Protein AF-A9XXD1-F1 (afdb_monomer_lite)

InterPro domains:
  IPR003956 Transcription factor, NFYB/HAP3, conserved site [PS00685] (18-34)
  IPR003958 Transcription factor CBF/NF-Y/archaeal histone domain [PF00808] (3-51)
  IPR009072 Histone-fold [G3DSA:1.10.20.10] (1-78)
  IPR009072 Histone-fold [SSF47113] (2-74)
  IPR027113 Transcription factor NFYB/HAP3 [PTHR11064] (1-74)

Sequence (110 aa):
LPANAKIAKDAKETVQECVSEFISFITSEASDKCQREKRKTINGDDLLWAMSTLGFEDYVEPLKVYLHKYREIEVCSVFIDNLHSLCFESLAGCFDKQGWRIILWQEGGK

Organism: Physcomitrium patens (NCBI:txid3218)

Structure (mmCIF, N/CA/C/O backbone):
data_AF-A9XXD1-F1
#
_entry.id   AF-A9XXD1-F1
#
loop_
_atom_site.group_PDB
_atom_site.id
_atom_site.type_symbol
_atom_site.label_atom_id
_atom_site.label_alt_id
_atom_site.label_comp_id
_atom_site.label_asym_id
_atom_site.label_entity_id
_atom_site.label_seq_id
_atom_site.pdbx_PDB_ins_code
_atom_site.Cartn_x
_atom_site.Cartn_y
_atom_site.Cartn_z
_atom_site.occupancy
_atom_site.B_iso_or_equiv
_atom_site.auth_seq_id
_atom_site.auth_comp_id
_atom_site.auth_asym_id
_atom_site.auth_atom_id
_atom_site.pdbx_PDB_model_num
ATOM 1 N N . LEU A 1 1 ? 9.014 -8.722 -17.526 1.00 79.94 1 LEU A N 1
ATOM 2 C CA . LEU A 1 1 ? 10.297 -8.584 -18.258 1.00 79.94 1 LEU A CA 1
ATOM 3 C C . LEU A 1 1 ? 10.568 -9.889 -19.004 1.00 79.94 1 LEU A C 1
ATOM 5 O O . LEU A 1 1 ? 10.194 -10.926 -18.467 1.00 79.94 1 LEU A O 1
ATOM 9 N N . PRO A 1 2 ? 11.155 -9.873 -20.213 1.00 92.69 2 PRO A N 1
ATOM 10 C CA . PRO A 1 2 ? 11.589 -11.095 -20.899 1.00 92.69 2 PRO A CA 1
ATOM 11 C C . PRO A 1 2 ? 12.485 -11.962 -20.001 1.00 92.69 2 PRO A C 1
ATOM 13 O O . PRO A 1 2 ? 13.236 -11.423 -19.191 1.00 92.69 2 PRO A O 1
ATOM 16 N N . ALA A 1 3 ? 12.441 -13.289 -20.146 1.00 90.12 3 ALA A N 1
ATOM 17 C CA . ALA A 1 3 ? 13.154 -14.216 -19.253 1.00 90.12 3 ALA A CA 1
ATOM 18 C C . ALA A 1 3 ? 14.685 -14.018 -19.225 1.00 90.12 3 ALA A C 1
ATOM 20 O O . ALA A 1 3 ? 15.343 -14.345 -18.244 1.00 90.12 3 ALA A O 1
ATOM 21 N N . ASN A 1 4 ? 15.257 -13.461 -20.292 1.00 92.25 4 ASN A N 1
ATOM 22 C CA . ASN A 1 4 ? 16.680 -13.152 -20.433 1.00 92.25 4 ASN A CA 1
ATOM 23 C C . ASN A 1 4 ? 17.031 -11.687 -20.104 1.00 92.25 4 ASN A C 1
ATOM 25 O O . ASN A 1 4 ? 18.165 -11.262 -20.339 1.00 92.25 4 ASN A O 1
ATOM 29 N N . ALA A 1 5 ? 16.080 -10.899 -19.599 1.00 91.81 5 ALA A N 1
ATOM 30 C CA . ALA A 1 5 ? 16.318 -9.507 -19.248 1.00 91.81 5 ALA A CA 1
ATOM 31 C C . ALA A 1 5 ? 17.282 -9.405 -18.058 1.00 91.81 5 ALA A C 1
ATOM 33 O O . ALA A 1 5 ? 17.065 -9.996 -17.000 1.00 91.81 5 ALA A O 1
ATOM 34 N N . LYS A 1 6 ? 18.348 -8.618 -18.224 1.00 93.69 6 LYS A N 1
ATOM 35 C CA . LYS A 1 6 ? 19.282 -8.286 -17.146 1.00 93.69 6 LYS A CA 1
ATOM 36 C C . LYS A 1 6 ? 18.817 -7.001 -16.471 1.00 93.69 6 LYS A C 1
ATOM 38 O O . LYS A 1 6 ? 18.599 -6.000 -17.144 1.00 93.69 6 LYS A O 1
ATOM 43 N N . ILE A 1 7 ? 18.692 -7.035 -15.150 1.00 92.44 7 ILE A N 1
ATOM 44 C CA . ILE A 1 7 ? 18.384 -5.861 -14.329 1.00 92.44 7 ILE A CA 1
ATOM 45 C C . ILE A 1 7 ? 19.673 -5.465 -13.617 1.00 92.44 7 ILE A C 1
ATOM 47 O O . ILE A 1 7 ? 20.299 -6.315 -12.975 1.00 92.44 7 ILE A O 1
ATOM 51 N N . ALA A 1 8 ? 20.075 -4.202 -13.758 1.00 95.50 8 ALA A N 1
ATOM 52 C CA . ALA A 1 8 ? 21.231 -3.656 -13.057 1.00 95.50 8 ALA A CA 1
ATOM 53 C C . ALA A 1 8 ? 21.058 -3.799 -11.538 1.00 95.50 8 ALA A C 1
ATOM 55 O O . ALA A 1 8 ? 19.936 -3.750 -11.037 1.00 95.50 8 ALA A O 1
ATOM 56 N N . LYS A 1 9 ? 22.166 -3.980 -10.813 1.00 92.50 9 LYS A N 1
ATOM 57 C CA . LYS A 1 9 ? 22.146 -4.110 -9.351 1.00 92.50 9 LYS A CA 1
ATOM 58 C C . LYS A 1 9 ? 21.484 -2.885 -8.708 1.00 92.50 9 LYS A C 1
ATOM 60 O O . LYS A 1 9 ? 20.509 -3.052 -7.988 1.00 92.50 9 LYS A O 1
ATOM 65 N N . ASP A 1 10 ? 21.928 -1.695 -9.089 1.00 92.44 10 ASP A N 1
ATOM 66 C CA . ASP A 1 10 ? 21.429 -0.425 -8.556 1.00 92.44 10 ASP A CA 1
ATOM 67 C C . ASP A 1 10 ? 19.923 -0.259 -8.811 1.00 92.44 10 ASP A C 1
ATOM 69 O O . ASP A 1 10 ? 19.176 0.143 -7.930 1.00 92.44 10 ASP A O 1
ATOM 73 N N . ALA A 1 11 ? 19.434 -0.679 -9.985 1.00 92.81 11 ALA A N 1
ATOM 74 C CA . ALA A 1 11 ? 18.003 -0.646 -10.289 1.00 92.81 11 ALA A CA 1
ATOM 75 C C . ALA A 1 11 ? 17.184 -1.581 -9.383 1.00 92.81 11 ALA A C 1
ATOM 77 O O . ALA A 1 11 ? 16.034 -1.277 -9.076 1.00 92.81 11 ALA A O 1
ATOM 78 N N . LYS A 1 12 ? 17.749 -2.716 -8.948 1.00 84.88 12 LYS A N 1
ATOM 79 C CA . LYS A 1 12 ? 17.084 -3.592 -7.971 1.00 84.88 12 LYS A CA 1
ATOM 80 C C . LYS A 1 12 ? 17.019 -2.925 -6.602 1.00 84.88 12 LYS A C 1
ATOM 82 O O . LYS A 1 12 ? 15.952 -2.937 -6.003 1.00 84.88 12 LYS A O 1
ATOM 87 N N . GLU A 1 13 ? 18.126 -2.342 -6.148 1.00 84.12 13 GLU A N 1
ATOM 88 C CA . GLU A 1 13 ? 18.216 -1.662 -4.848 1.00 84.12 13 GLU A CA 1
ATOM 89 C C . GLU A 1 13 ? 17.239 -0.481 -4.784 1.00 84.12 13 GLU A C 1
ATOM 91 O O . GLU A 1 13 ? 16.411 -0.424 -3.880 1.00 84.12 13 GLU A O 1
ATOM 96 N N . THR A 1 14 ? 17.213 0.370 -5.814 1.00 89.00 14 THR A N 1
ATOM 97 C CA . THR A 1 14 ? 16.256 1.483 -5.894 1.00 89.00 14 THR A CA 1
ATOM 98 C C . THR A 1 14 ? 14.807 1.001 -5.867 1.00 89.00 14 THR A C 1
ATOM 100 O O . THR A 1 14 ? 13.982 1.577 -5.169 1.00 89.00 14 THR A O 1
ATOM 103 N N . VAL A 1 15 ? 14.465 -0.068 -6.596 1.00 83.56 15 VAL A N 1
ATOM 104 C CA . VAL A 1 15 ? 13.091 -0.597 -6.567 1.00 83.56 15 VAL A CA 1
ATOM 105 C C . VAL A 1 15 ? 12.738 -1.146 -5.184 1.00 83.56 15 VAL A C 1
ATOM 107 O O . VAL A 1 15 ? 11.603 -0.965 -4.753 1.00 83.56 15 VAL A O 1
ATOM 110 N N . GLN A 1 16 ? 13.676 -1.777 -4.472 1.00 76.19 16 GLN A N 1
ATOM 111 C CA . GLN A 1 16 ? 13.433 -2.223 -3.098 1.00 76.19 16 GLN A CA 1
ATOM 112 C C . GLN A 1 16 ? 13.152 -1.042 -2.165 1.00 76.19 16 GLN A C 1
ATOM 114 O O . GLN A 1 16 ? 12.159 -1.081 -1.445 1.00 76.19 16 GLN A O 1
ATOM 119 N N . GLU A 1 17 ? 13.948 0.025 -2.239 1.00 80.50 17 GLU A N 1
ATOM 120 C CA . GLU A 1 17 ? 13.716 1.257 -1.472 1.00 80.50 17 GLU A CA 1
ATOM 121 C C . GLU A 1 17 ? 12.358 1.890 -1.809 1.00 80.50 17 GLU A C 1
ATOM 123 O O . GLU A 1 17 ? 11.600 2.264 -0.915 1.00 80.50 17 GLU A O 1
ATOM 128 N N . CYS A 1 18 ? 11.994 1.947 -3.094 1.00 83.75 18 CYS A N 1
ATOM 129 C CA . CYS A 1 18 ? 10.690 2.453 -3.517 1.00 83.75 18 CYS A CA 1
ATOM 130 C C . CYS A 1 18 ? 9.529 1.603 -2.983 1.00 83.75 18 CYS A C 1
ATOM 132 O O . CYS A 1 18 ? 8.503 2.152 -2.590 1.00 83.75 18 CYS A O 1
ATOM 134 N N . VAL A 1 19 ? 9.662 0.273 -2.974 1.00 79.81 19 VAL A N 1
ATOM 135 C CA . VAL A 1 19 ? 8.621 -0.635 -2.460 1.00 79.81 19 VAL A CA 1
ATOM 136 C C . VAL A 1 19 ? 8.472 -0.487 -0.947 1.00 79.81 19 VAL A C 1
ATOM 138 O O . VAL A 1 19 ? 7.352 -0.447 -0.442 1.00 79.81 19 VAL A O 1
ATOM 141 N N . SER A 1 20 ? 9.586 -0.355 -0.235 1.00 77.44 20 SER A N 1
ATOM 142 C CA . SER A 1 20 ? 9.622 -0.053 1.193 1.00 77.44 20 SER A CA 1
ATOM 143 C C . SER A 1 20 ? 8.890 1.246 1.542 1.00 77.44 20 SER A C 1
ATOM 145 O O . SER A 1 20 ? 8.041 1.271 2.440 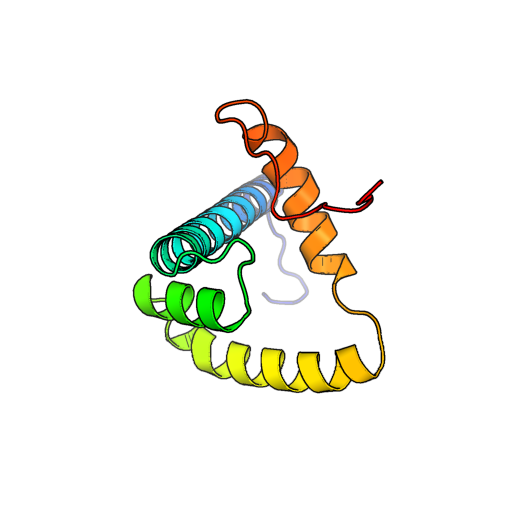1.00 77.44 20 SER A O 1
ATOM 147 N N . GLU A 1 21 ? 9.171 2.318 0.800 1.00 79.62 21 GLU A N 1
ATOM 148 C CA . GLU A 1 21 ? 8.496 3.605 0.974 1.00 79.62 21 GLU A CA 1
ATOM 149 C C . GLU A 1 21 ? 7.008 3.502 0.624 1.00 79.62 21 GLU A C 1
ATOM 151 O O . GLU A 1 21 ? 6.160 3.999 1.360 1.00 79.62 21 GLU A O 1
ATOM 156 N N . PHE A 1 22 ? 6.664 2.786 -0.449 1.00 83.06 22 PHE A N 1
ATOM 157 C CA . PHE A 1 22 ? 5.276 2.565 -0.847 1.00 83.06 22 PHE A CA 1
ATOM 158 C C . PHE A 1 22 ? 4.463 1.875 0.256 1.00 83.06 22 PHE A C 1
ATOM 160 O O . PHE A 1 22 ? 3.377 2.339 0.601 1.00 83.06 22 PHE A O 1
ATOM 167 N N . ILE A 1 23 ? 4.994 0.807 0.861 1.00 81.94 23 ILE A N 1
ATOM 168 C CA . ILE A 1 23 ? 4.334 0.114 1.980 1.00 81.94 23 ILE A CA 1
ATOM 169 C C . ILE A 1 23 ? 4.124 1.074 3.156 1.00 81.94 23 ILE A C 1
ATOM 171 O O . ILE A 1 23 ? 3.040 1.100 3.747 1.00 81.94 23 ILE A O 1
ATOM 175 N N . SER A 1 24 ? 5.141 1.875 3.474 1.00 80.88 24 SER A N 1
ATOM 176 C CA . SER A 1 24 ? 5.099 2.837 4.577 1.00 80.88 24 SER A CA 1
ATOM 177 C C . SER A 1 24 ? 4.057 3.929 4.326 1.00 80.88 24 SER A C 1
ATOM 179 O O . SER A 1 24 ? 3.258 4.237 5.209 1.00 80.88 24 SER A O 1
ATOM 181 N N . PHE A 1 25 ? 3.994 4.441 3.098 1.00 85.31 25 PHE A N 1
ATOM 182 C CA . PHE A 1 25 ? 3.045 5.462 2.675 1.00 85.31 25 PHE A CA 1
ATOM 183 C C . PHE A 1 25 ? 1.590 4.985 2.772 1.00 85.31 25 PHE A C 1
ATOM 185 O O . PHE A 1 25 ? 0.775 5.626 3.436 1.00 85.31 25 PHE A O 1
ATOM 192 N N . ILE A 1 26 ? 1.270 3.817 2.196 1.00 84.81 26 ILE A N 1
ATOM 193 C CA . ILE A 1 26 ? -0.085 3.246 2.271 1.00 84.81 26 ILE A CA 1
ATOM 194 C C . ILE A 1 26 ? -0.479 2.954 3.726 1.00 84.81 26 ILE A C 1
ATOM 196 O O . ILE A 1 26 ? -1.599 3.252 4.147 1.00 84.81 26 ILE A O 1
ATOM 200 N N . THR A 1 27 ? 0.437 2.372 4.508 1.00 82.50 27 THR A N 1
ATOM 201 C CA . THR A 1 27 ? 0.159 1.994 5.902 1.00 82.50 27 THR A CA 1
ATOM 202 C C . THR A 1 27 ? -0.042 3.224 6.785 1.00 82.50 27 THR A C 1
ATOM 204 O O . THR A 1 27 ? -0.882 3.189 7.682 1.00 82.50 27 THR A O 1
ATOM 207 N N . SER A 1 28 ? 0.666 4.325 6.513 1.00 84.75 28 SER A N 1
ATOM 208 C CA . SER A 1 28 ? 0.468 5.600 7.207 1.00 84.75 28 SER A CA 1
ATOM 209 C C . SER A 1 28 ? -0.942 6.148 6.983 1.00 84.75 28 SER A C 1
ATOM 211 O O . SER A 1 28 ? -1.636 6.458 7.946 1.00 84.75 28 SER A O 1
ATOM 213 N N . GLU A 1 29 ? -1.412 6.194 5.735 1.00 91.44 29 GLU A N 1
ATOM 214 C CA . GLU A 1 29 ? -2.755 6.702 5.417 1.00 91.44 29 GLU A CA 1
ATOM 215 C C . GLU A 1 29 ? -3.863 5.809 6.016 1.00 91.44 29 GLU A C 1
ATOM 217 O O . GLU A 1 29 ? -4.852 6.292 6.580 1.00 91.44 29 GLU A O 1
ATOM 222 N N . ALA A 1 30 ? -3.676 4.485 5.977 1.00 84.19 30 ALA A N 1
ATOM 223 C CA . ALA A 1 30 ? -4.582 3.533 6.620 1.00 84.19 30 ALA A CA 1
ATOM 224 C C . ALA A 1 30 ? -4.597 3.684 8.155 1.00 84.19 30 ALA A C 1
ATOM 226 O O . ALA A 1 30 ? -5.660 3.616 8.781 1.00 84.19 30 ALA A O 1
ATOM 227 N N . SER A 1 31 ? -3.430 3.925 8.761 1.00 82.31 31 SER A N 1
ATOM 228 C CA . SER A 1 31 ? -3.285 4.218 10.189 1.00 82.31 31 SER A CA 1
ATOM 229 C C . SER A 1 31 ? -4.041 5.488 10.568 1.00 82.31 31 SER A C 1
ATOM 231 O O . SER A 1 31 ? -4.829 5.464 11.514 1.00 82.31 31 SER A O 1
ATOM 233 N N . ASP A 1 32 ? -3.891 6.567 9.797 1.00 87.00 32 ASP A N 1
ATOM 234 C CA . ASP A 1 32 ? -4.568 7.835 10.063 1.00 87.00 32 ASP A CA 1
ATOM 235 C C . ASP A 1 32 ? -6.092 7.672 10.038 1.00 87.00 32 ASP A C 1
ATOM 237 O O . ASP A 1 32 ? -6.788 8.171 10.927 1.00 87.00 32 ASP A O 1
ATOM 241 N N 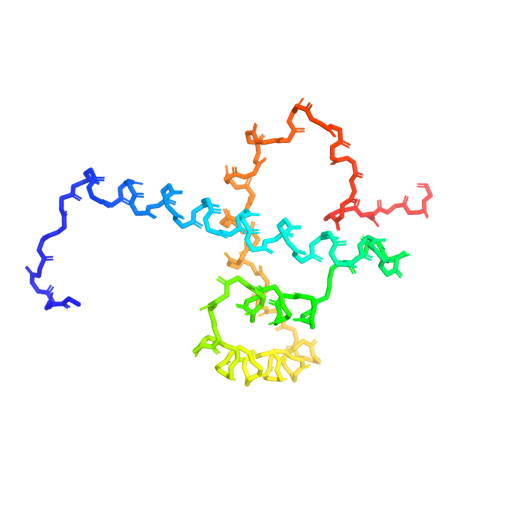. LYS A 1 33 ? -6.638 6.909 9.081 1.00 89.19 33 LYS A N 1
ATOM 242 C CA . LYS A 1 33 ? -8.066 6.551 9.090 1.00 89.19 33 LYS A CA 1
ATOM 243 C C . LYS A 1 33 ? -8.456 5.766 10.338 1.00 89.19 33 LYS A C 1
ATOM 245 O O . LYS A 1 33 ? -9.420 6.136 11.009 1.00 89.19 33 LYS A O 1
ATOM 250 N N . CYS A 1 34 ? -7.720 4.703 10.653 1.00 81.19 34 CYS A N 1
ATOM 251 C CA . CYS A 1 34 ? -7.977 3.868 11.823 1.00 81.19 34 CYS A CA 1
ATOM 252 C C . CYS A 1 34 ? -8.003 4.706 13.114 1.00 81.19 34 CYS A C 1
ATOM 254 O O . CYS A 1 34 ? -8.917 4.571 13.934 1.00 81.19 34 CYS A O 1
ATOM 256 N N . GLN A 1 35 ? -7.048 5.626 13.267 1.00 83.75 35 GLN A N 1
ATOM 257 C CA . GLN A 1 35 ? -6.961 6.534 14.409 1.00 83.75 35 GLN A CA 1
ATOM 258 C C . GLN A 1 35 ? -8.122 7.533 14.454 1.00 83.75 35 GLN A C 1
ATOM 260 O O . GLN A 1 35 ? -8.703 7.735 15.524 1.00 83.75 35 GLN A O 1
ATOM 265 N N . ARG A 1 36 ? -8.522 8.115 13.311 1.00 91.44 36 ARG A N 1
ATOM 266 C CA . ARG A 1 36 ? -9.713 8.986 13.219 1.00 91.44 36 ARG A CA 1
ATOM 267 C C . ARG A 1 36 ? -10.986 8.259 13.657 1.00 91.44 36 ARG A C 1
ATOM 269 O O . ARG A 1 36 ? -11.844 8.855 14.305 1.00 91.44 36 ARG A O 1
ATOM 276 N N . GLU A 1 37 ? -11.078 6.963 13.376 1.00 93.44 37 GLU A N 1
ATOM 277 C CA . GLU A 1 37 ? -12.171 6.088 13.816 1.00 93.44 37 GLU A CA 1
ATOM 278 C C . GLU A 1 37 ? -12.004 5.555 15.254 1.00 93.44 37 GLU A C 1
ATOM 280 O O . GLU A 1 37 ? -12.795 4.728 15.708 1.00 93.44 37 GLU A O 1
ATOM 285 N N . LYS A 1 38 ? -11.008 6.048 16.006 1.00 89.31 38 LYS A N 1
ATOM 286 C CA . LYS A 1 38 ? -10.692 5.655 17.394 1.00 89.31 38 LYS A CA 1
ATOM 287 C C . LYS A 1 38 ? -10.365 4.167 17.558 1.00 89.31 38 LYS A C 1
ATOM 289 O O . LYS A 1 38 ? -10.524 3.607 18.646 1.00 89.31 38 LYS A O 1
ATOM 294 N N . ARG A 1 39 ? -9.886 3.522 16.495 1.00 81.81 39 ARG A N 1
ATOM 295 C CA . ARG A 1 39 ? -9.424 2.133 16.510 1.00 81.81 39 ARG A CA 1
ATOM 296 C C . ARG A 1 39 ? -7.909 2.092 16.706 1.00 81.81 39 ARG A C 1
ATOM 298 O O . ARG A 1 39 ? -7.191 3.009 16.320 1.00 81.81 39 ARG A O 1
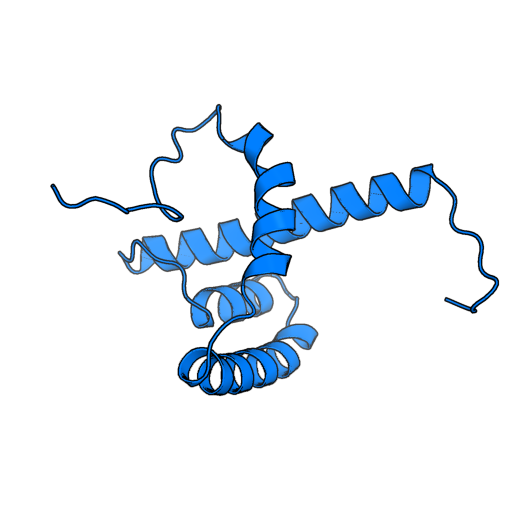ATOM 305 N N . LYS A 1 40 ? -7.429 1.015 17.333 1.00 77.06 40 LYS A N 1
ATOM 306 C CA . LYS A 1 40 ? -5.993 0.758 17.570 1.00 77.06 40 LYS A CA 1
ATOM 307 C C . LYS A 1 40 ? -5.402 -0.290 16.626 1.00 77.06 40 LYS A C 1
ATOM 309 O O . LYS A 1 40 ? -4.203 -0.525 16.659 1.00 77.06 40 LYS A O 1
ATOM 314 N N . THR A 1 41 ? -6.243 -0.935 15.825 1.00 79.56 41 THR A N 1
ATOM 315 C CA . THR A 1 41 ? -5.853 -2.011 14.916 1.00 79.56 41 THR A CA 1
ATOM 316 C C . THR A 1 41 ? -6.340 -1.654 13.523 1.00 79.56 41 THR A C 1
ATOM 318 O O . THR A 1 41 ? -7.545 -1.471 13.316 1.00 79.56 41 THR A O 1
ATOM 321 N N . ILE A 1 42 ? -5.392 -1.552 12.595 1.00 77.19 42 ILE A N 1
ATOM 322 C CA . ILE A 1 42 ? -5.649 -1.358 11.167 1.00 77.19 42 ILE A CA 1
ATOM 323 C C . ILE A 1 42 ? -6.232 -2.662 10.620 1.00 77.19 42 ILE A C 1
ATOM 325 O O . ILE A 1 42 ? -5.720 -3.741 10.922 1.00 77.19 42 ILE A O 1
ATOM 329 N N . ASN A 1 43 ? -7.304 -2.580 9.836 1.00 79.06 43 ASN A N 1
ATOM 330 C CA . ASN A 1 43 ? -7.921 -3.741 9.195 1.00 79.06 43 ASN A CA 1
ATOM 331 C C . ASN A 1 43 ? -7.776 -3.691 7.661 1.00 79.06 43 ASN A C 1
ATOM 333 O O . ASN A 1 43 ? -7.258 -2.731 7.091 1.00 79.06 43 ASN A O 1
ATOM 337 N N . GLY A 1 44 ? -8.247 -4.736 6.972 1.00 80.38 44 GLY A N 1
ATOM 338 C CA . GLY A 1 44 ? -8.191 -4.792 5.505 1.00 80.38 44 GLY A CA 1
ATOM 339 C C . GLY A 1 44 ? -8.997 -3.689 4.803 1.00 80.38 44 GLY A C 1
ATOM 340 O O . GLY A 1 44 ? -8.606 -3.244 3.728 1.00 80.38 44 GLY A O 1
ATOM 341 N N . ASP A 1 45 ? -10.075 -3.198 5.417 1.00 89.75 45 ASP A N 1
ATOM 342 C CA . ASP A 1 45 ? -10.920 -2.144 4.841 1.00 89.75 45 ASP A CA 1
ATOM 343 C C . ASP A 1 45 ? -10.259 -0.756 4.943 1.00 89.75 45 ASP A C 1
ATOM 345 O O . ASP A 1 45 ? -10.521 0.133 4.129 1.00 89.75 45 ASP A O 1
ATOM 349 N N . ASP A 1 46 ? -9.366 -0.558 5.915 1.00 85.19 46 ASP A N 1
ATOM 350 C CA . ASP A 1 46 ? -8.517 0.632 6.014 1.00 85.19 46 ASP A CA 1
ATOM 351 C C . ASP A 1 46 ? -7.498 0.689 4.883 1.00 85.19 46 ASP A C 1
ATOM 353 O O . ASP A 1 46 ? -7.321 1.744 4.278 1.00 85.19 46 ASP A O 1
ATOM 357 N N . LEU A 1 47 ? -6.888 -0.452 4.553 1.00 86.06 47 LEU A N 1
ATOM 358 C CA . LEU A 1 47 ? -5.945 -0.561 3.440 1.00 86.06 47 LEU A CA 1
ATOM 359 C C . LEU A 1 47 ? -6.639 -0.342 2.093 1.00 86.06 47 LEU A C 1
ATOM 361 O O . LEU A 1 47 ? -6.135 0.407 1.261 1.00 86.06 47 LEU A O 1
ATOM 365 N N . LEU A 1 48 ? -7.817 -0.940 1.885 1.00 90.62 48 LEU A N 1
ATOM 366 C CA . LEU A 1 48 ? -8.609 -0.715 0.670 1.00 90.62 48 LEU A CA 1
ATOM 367 C C . LEU A 1 48 ? -9.008 0.756 0.515 1.00 90.62 48 LEU A C 1
ATOM 369 O O . LEU A 1 48 ? -8.967 1.299 -0.588 1.00 90.62 48 LEU A O 1
ATOM 373 N N . TRP A 1 49 ? -9.366 1.410 1.622 1.00 94.50 49 TRP A N 1
ATOM 374 C CA . TRP A 1 49 ? -9.657 2.837 1.621 1.00 94.50 49 TRP A CA 1
ATOM 375 C C . TRP A 1 49 ? -8.418 3.676 1.298 1.00 94.50 49 TRP A C 1
ATOM 377 O O . TRP A 1 49 ? -8.505 4.547 0.441 1.00 94.50 49 TRP A O 1
ATOM 387 N N . ALA A 1 50 ? -7.272 3.389 1.921 1.00 91.88 50 ALA A N 1
ATOM 388 C CA . ALA A 1 50 ? -6.025 4.105 1.659 1.00 91.88 50 ALA A CA 1
ATOM 389 C C . ALA A 1 50 ? -5.606 3.991 0.186 1.00 91.88 50 ALA A C 1
ATOM 391 O O . ALA A 1 50 ? -5.274 4.998 -0.432 1.00 91.88 50 ALA A O 1
ATOM 392 N N . MET A 1 51 ? -5.710 2.798 -0.412 1.00 93.38 51 MET A N 1
ATOM 393 C CA . MET A 1 51 ? -5.438 2.596 -1.842 1.00 93.38 51 MET A CA 1
ATOM 394 C C . MET A 1 51 ? -6.327 3.477 -2.726 1.00 93.38 51 MET A C 1
ATOM 396 O O . MET A 1 51 ? -5.827 4.107 -3.651 1.00 93.38 51 MET A O 1
ATOM 400 N N . SER A 1 52 ? -7.627 3.570 -2.429 1.00 95.69 52 SER A N 1
ATOM 401 C CA . SER A 1 52 ? -8.538 4.437 -3.187 1.00 95.69 52 SER A CA 1
ATOM 402 C C . SER A 1 52 ? -8.208 5.920 -2.994 1.00 95.69 52 SER A C 1
ATOM 404 O O . SER A 1 52 ? -8.082 6.646 -3.973 1.00 95.69 52 SER A O 1
ATOM 406 N N . THR A 1 53 ? -8.007 6.367 -1.751 1.00 96.00 53 THR A N 1
ATOM 407 C CA . THR A 1 53 ? -7.717 7.774 -1.422 1.00 96.00 53 THR A CA 1
ATOM 408 C C . THR A 1 53 ? -6.421 8.269 -2.059 1.00 96.00 53 THR A C 1
ATOM 410 O O . THR A 1 53 ? -6.342 9.417 -2.491 1.00 96.00 53 THR A O 1
ATOM 413 N N . LEU A 1 54 ? -5.407 7.406 -2.139 1.00 95.06 54 LEU A N 1
ATOM 414 C CA . LEU A 1 54 ? -4.095 7.738 -2.692 1.00 95.06 54 LEU A CA 1
ATOM 415 C C . LEU A 1 54 ? -4.021 7.589 -4.223 1.00 95.06 54 LEU A C 1
ATOM 417 O O . LEU A 1 54 ? -2.966 7.831 -4.805 1.00 95.06 54 LEU A O 1
ATOM 421 N N . GLY A 1 55 ? -5.127 7.221 -4.882 1.00 96.06 55 GLY A N 1
ATOM 422 C CA . GLY A 1 55 ? -5.218 7.120 -6.343 1.00 96.06 55 GLY A CA 1
ATOM 423 C C . GLY A 1 55 ? -4.781 5.773 -6.930 1.00 96.06 55 GLY A C 1
ATOM 424 O O . GLY A 1 55 ? -4.591 5.663 -8.137 1.00 96.06 55 GLY A O 1
ATOM 425 N N . PHE A 1 56 ? -4.649 4.730 -6.108 1.00 93.62 56 PHE A N 1
ATOM 426 C CA . PHE A 1 56 ? -4.343 3.353 -6.519 1.00 93.62 56 PHE A CA 1
ATOM 427 C C . PHE A 1 56 ? -5.620 2.515 -6.717 1.00 93.62 56 PHE A C 1
ATOM 429 O O . PHE A 1 56 ? -5.677 1.340 -6.350 1.00 93.62 56 PHE A O 1
ATOM 436 N N . GLU A 1 57 ? -6.664 3.113 -7.293 1.00 93.44 57 GLU A N 1
ATOM 437 C CA . GLU A 1 57 ? -8.004 2.518 -7.428 1.00 93.44 57 GLU A CA 1
ATOM 438 C C . GLU A 1 57 ? -8.001 1.201 -8.220 1.00 93.44 57 GLU A C 1
ATOM 440 O O . GLU A 1 57 ? -8.704 0.258 -7.851 1.00 93.44 57 GLU A O 1
ATOM 445 N N . ASP A 1 58 ? -7.134 1.085 -9.230 1.00 94.25 58 ASP A N 1
ATOM 446 C CA . ASP A 1 58 ? -6.965 -0.131 -10.040 1.00 94.25 58 ASP A CA 1
ATOM 447 C C . ASP A 1 58 ? -6.536 -1.359 -9.211 1.00 94.25 58 ASP A C 1
ATOM 449 O O . ASP A 1 58 ? -6.762 -2.502 -9.614 1.00 94.25 58 ASP A O 1
ATOM 453 N N . TYR A 1 59 ? -5.948 -1.148 -8.027 1.00 89.38 59 TYR A N 1
ATOM 454 C CA . TYR A 1 59 ? -5.547 -2.223 -7.116 1.00 89.38 59 TYR A CA 1
ATOM 455 C C . TYR A 1 59 ? -6.663 -2.653 -6.160 1.00 89.38 59 TYR A C 1
ATOM 457 O O . TYR A 1 59 ? -6.597 -3.747 -5.598 1.00 89.38 59 TYR A O 1
ATOM 465 N N . VAL A 1 60 ? -7.705 -1.838 -5.976 1.00 92.56 60 VAL A N 1
ATOM 466 C CA . VAL A 1 60 ? -8.752 -2.069 -4.969 1.00 92.56 60 VAL A CA 1
ATOM 467 C C . VAL A 1 60 ? -9.529 -3.352 -5.252 1.00 92.56 60 VAL A C 1
ATOM 469 O O . VAL A 1 60 ? -9.738 -4.159 -4.346 1.00 92.56 60 VAL A O 1
ATOM 472 N N . GLU A 1 61 ? -9.951 -3.571 -6.497 1.00 93.19 61 GLU A N 1
ATOM 473 C CA . GLU A 1 61 ? -10.773 -4.734 -6.840 1.00 93.19 61 GLU A CA 1
ATOM 474 C C . GLU A 1 61 ? -9.999 -6.064 -6.726 1.00 93.19 61 GLU A C 1
ATOM 476 O O . GLU A 1 61 ? -10.482 -6.974 -6.042 1.00 93.19 61 GLU A O 1
ATOM 481 N N . PRO A 1 62 ? -8.761 -6.183 -7.253 1.00 90.12 62 PRO A N 1
ATOM 482 C CA . PRO A 1 62 ? -7.908 -7.338 -6.973 1.00 90.12 62 PRO A CA 1
ATOM 483 C C . PRO A 1 62 ? -7.678 -7.579 -5.474 1.00 90.12 62 PRO A C 1
ATOM 485 O O . PRO A 1 62 ? -7.735 -8.723 -5.015 1.00 90.12 62 PRO A O 1
ATOM 488 N N . LEU A 1 63 ? -7.452 -6.514 -4.696 1.00 87.88 63 LEU A N 1
ATOM 489 C CA . LEU A 1 63 ? -7.209 -6.617 -3.256 1.00 87.88 63 LEU A CA 1
ATOM 490 C C . LEU A 1 63 ? -8.445 -7.077 -2.479 1.00 87.88 63 LEU A C 1
ATOM 492 O O . LEU A 1 63 ? -8.296 -7.840 -1.529 1.00 87.88 63 LEU A O 1
ATOM 496 N N . LYS A 1 64 ? -9.662 -6.694 -2.881 1.00 88.81 64 LYS A N 1
ATOM 497 C CA . LYS A 1 64 ? -10.900 -7.219 -2.275 1.00 88.81 64 LYS A CA 1
ATOM 498 C C . LYS A 1 64 ? -11.044 -8.719 -2.490 1.00 88.81 64 LYS A C 1
ATOM 500 O O . LYS A 1 64 ? -11.355 -9.440 -1.544 1.00 88.81 64 LYS A O 1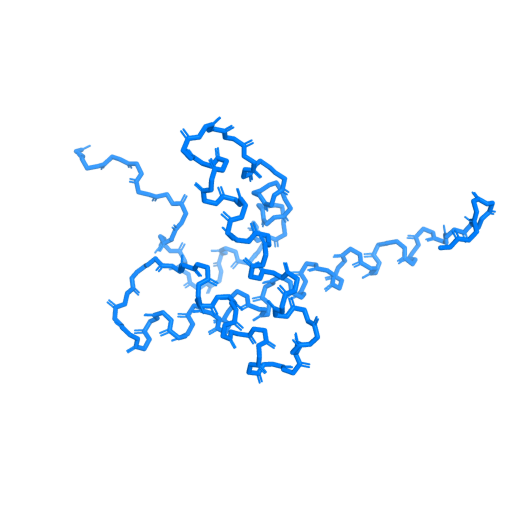
ATOM 505 N N . VAL A 1 65 ? -10.793 -9.194 -3.713 1.00 89.38 65 VAL A N 1
ATOM 506 C CA . VAL A 1 65 ? -10.817 -10.633 -4.024 1.00 89.38 65 VAL A CA 1
ATOM 507 C C . VAL A 1 65 ? -9.776 -11.367 -3.183 1.00 89.38 65 VAL A C 1
ATOM 509 O O . VAL A 1 65 ? -10.069 -12.424 -2.625 1.00 89.38 65 VAL A O 1
ATOM 512 N N . TYR A 1 66 ? -8.575 -10.797 -3.055 1.00 83.94 66 TYR A N 1
ATOM 513 C CA . TYR A 1 66 ? -7.530 -11.355 -2.204 1.00 83.94 66 TYR A CA 1
ATOM 514 C C . TYR A 1 66 ? -7.944 -11.384 -0.729 1.00 83.94 66 TYR A C 1
ATOM 516 O O . TYR A 1 66 ? -7.842 -12.431 -0.105 1.00 83.94 66 TYR A O 1
ATOM 524 N N . LEU A 1 67 ? -8.469 -10.285 -0.182 1.00 80.38 67 LEU A N 1
ATOM 525 C CA . LEU A 1 67 ? -8.921 -10.191 1.208 1.00 80.38 67 LEU A CA 1
ATOM 526 C C . LEU A 1 67 ? -10.047 -11.186 1.511 1.00 80.38 67 LEU A C 1
ATOM 528 O O . LEU A 1 67 ? -10.073 -11.779 2.587 1.00 80.38 67 LEU A O 1
ATOM 532 N N . HIS A 1 68 ? -10.963 -11.391 0.565 1.00 85.44 68 HIS A N 1
ATOM 533 C CA . HIS A 1 68 ? -12.022 -12.385 0.691 1.00 85.44 68 HIS A CA 1
ATOM 534 C C . HIS A 1 68 ? -11.445 -13.802 0.792 1.00 85.44 68 HIS A C 1
ATOM 536 O O . HIS A 1 68 ? -11.694 -14.487 1.782 1.00 85.44 68 HIS A O 1
ATOM 542 N N . LYS A 1 69 ? -10.585 -14.193 -0.159 1.00 80.06 69 LYS A N 1
ATOM 543 C CA . LYS A 1 69 ? -9.884 -15.488 -0.131 1.00 80.06 69 LYS A CA 1
ATOM 544 C C . LYS A 1 69 ? -9.018 -15.648 1.112 1.00 80.06 69 LYS A C 1
ATOM 546 O O . LYS A 1 69 ? -8.950 -16.722 1.688 1.00 80.06 69 LYS A O 1
ATOM 551 N N . TYR A 1 70 ? -8.360 -14.579 1.540 1.00 74.69 70 TYR A N 1
ATOM 552 C CA . TYR A 1 70 ? -7.531 -14.571 2.732 1.00 74.69 70 TYR A CA 1
ATOM 553 C C . TYR A 1 70 ? -8.355 -14.874 3.984 1.00 74.69 70 TYR A C 1
ATOM 555 O O . TYR A 1 70 ? -7.935 -15.684 4.793 1.00 74.69 70 TYR A O 1
ATOM 563 N N . ARG A 1 71 ? -9.562 -14.309 4.117 1.00 77.44 71 ARG A N 1
ATOM 564 C CA . ARG A 1 71 ? -10.478 -14.641 5.221 1.00 77.44 71 ARG A CA 1
ATOM 565 C C . ARG A 1 71 ? -10.946 -16.097 5.167 1.00 77.44 71 ARG A C 1
ATOM 567 O O . ARG A 1 71 ? -11.088 -16.711 6.216 1.00 77.44 71 ARG A O 1
ATOM 574 N N . GLU A 1 72 ? -11.151 -16.662 3.978 1.00 72.75 72 GLU A N 1
ATOM 575 C CA . GLU A 1 72 ? -11.441 -18.097 3.818 1.00 72.75 72 GLU A CA 1
ATOM 576 C C . GLU A 1 72 ? -10.240 -18.969 4.224 1.00 72.75 72 GLU A C 1
ATOM 578 O O . GLU A 1 72 ? -10.415 -20.014 4.850 1.00 72.75 72 GLU A O 1
ATOM 583 N N . ILE A 1 73 ? -9.019 -18.518 3.914 1.00 64.88 73 ILE A N 1
ATOM 584 C CA . ILE A 1 73 ? -7.763 -19.202 4.242 1.00 64.88 73 ILE A CA 1
ATOM 585 C C . ILE A 1 73 ? -7.376 -19.020 5.710 1.00 64.88 73 ILE A C 1
ATOM 587 O O . ILE A 1 73 ? -6.855 -19.959 6.283 1.00 64.88 73 ILE A O 1
ATOM 591 N N . GLU A 1 74 ? -7.632 -17.891 6.373 1.00 52.41 74 GLU A N 1
ATOM 592 C CA . GLU A 1 74 ? -7.342 -17.729 7.808 1.00 52.41 74 GLU A CA 1
ATOM 593 C C . GLU A 1 74 ? -8.230 -18.599 8.690 1.00 52.41 74 GLU A C 1
ATOM 595 O O . GLU A 1 74 ? -7.786 -19.062 9.739 1.00 52.41 74 GLU A O 1
ATOM 600 N N . VAL A 1 75 ? -9.438 -18.930 8.226 1.00 50.59 75 VAL A N 1
ATOM 601 C CA . VAL A 1 75 ? -10.258 -19.998 8.822 1.00 50.59 75 VAL A CA 1
ATOM 602 C C . VAL A 1 75 ? -9.573 -21.379 8.670 1.00 50.59 75 VAL A C 1
ATOM 604 O O . VAL A 1 75 ? -9.950 -22.336 9.340 1.00 50.59 75 VAL A O 1
ATOM 607 N N . CYS A 1 76 ? -8.522 -21.480 7.844 1.00 42.09 76 CYS A N 1
ATOM 608 C CA . CYS A 1 76 ? -7.710 -22.664 7.527 1.00 42.09 76 CYS A CA 1
ATOM 609 C C . CYS A 1 76 ? -6.163 -22.449 7.625 1.00 42.09 76 CYS A C 1
ATOM 611 O O . CYS A 1 76 ? -5.417 -23.268 7.096 1.00 42.09 76 CYS A O 1
ATOM 613 N N . SER A 1 77 ? -5.688 -21.419 8.349 1.00 38.00 77 SER A N 1
ATOM 614 C CA . SER A 1 77 ? -4.288 -21.107 8.737 1.00 38.00 77 SER A CA 1
ATOM 615 C C . SER A 1 77 ? -3.208 -20.768 7.661 1.00 38.00 77 SER A C 1
ATOM 617 O O . SER A 1 77 ? -2.936 -21.534 6.743 1.00 38.00 77 SER A O 1
ATOM 619 N N . VAL A 1 78 ? -2.478 -19.667 7.942 1.00 41.66 78 VAL A N 1
ATOM 620 C CA . VAL A 1 78 ? -1.124 -19.208 7.502 1.00 41.66 78 VAL A CA 1
ATOM 621 C C . VAL A 1 78 ? -0.920 -18.626 6.084 1.00 41.66 78 VAL A C 1
ATOM 623 O O . VAL A 1 78 ? -0.632 -19.347 5.135 1.00 41.66 78 VAL A O 1
ATOM 626 N N . PHE A 1 79 ? -0.896 -17.284 5.966 1.00 35.94 79 PHE A N 1
ATOM 627 C CA . PHE A 1 79 ? -0.234 -16.567 4.848 1.00 35.94 79 PHE A CA 1
ATOM 628 C C . PHE A 1 79 ? 0.391 -15.193 5.226 1.00 35.94 79 PHE A C 1
ATOM 630 O O . PHE A 1 79 ? 0.754 -14.419 4.340 1.00 35.94 79 PHE A O 1
ATOM 637 N N . ILE A 1 80 ? 0.546 -14.871 6.523 1.00 39.59 80 ILE A N 1
ATOM 638 C CA . ILE A 1 80 ? 1.100 -13.572 6.998 1.00 39.59 80 ILE A CA 1
ATOM 639 C C . ILE A 1 80 ? 2.628 -13.505 6.939 1.00 39.59 80 ILE A C 1
ATOM 641 O O . ILE A 1 80 ? 3.197 -12.423 7.040 1.00 39.59 80 ILE A O 1
ATOM 645 N N . ASP A 1 81 ? 3.323 -14.611 6.697 1.00 41.03 81 ASP A N 1
ATOM 646 C CA . ASP A 1 81 ? 4.777 -14.640 6.890 1.00 41.03 81 ASP A CA 1
ATOM 647 C C . ASP A 1 81 ? 5.557 -13.796 5.863 1.00 41.03 81 ASP A C 1
ATOM 649 O O . ASP A 1 81 ? 6.619 -13.258 6.175 1.00 41.03 81 ASP A O 1
ATOM 653 N N . ASN A 1 82 ? 5.011 -13.583 4.659 1.00 35.38 82 ASN A N 1
ATOM 654 C CA . ASN A 1 82 ? 5.726 -12.844 3.611 1.00 35.38 82 ASN A CA 1
ATOM 655 C C . ASN A 1 82 ? 5.588 -11.319 3.718 1.00 35.38 82 ASN A C 1
ATOM 657 O O . ASN A 1 82 ? 6.543 -10.606 3.417 1.00 35.38 82 ASN A O 1
ATOM 661 N N . LEU A 1 83 ? 4.444 -10.798 4.176 1.00 42.72 83 LEU A N 1
ATOM 662 C CA . LEU A 1 83 ? 4.297 -9.353 4.396 1.00 42.72 83 LEU A CA 1
ATOM 663 C C . LEU A 1 83 ? 5.001 -8.922 5.692 1.00 42.72 83 LEU A C 1
ATOM 665 O O . LEU A 1 83 ? 5.560 -7.829 5.762 1.00 42.72 83 LEU A O 1
ATOM 669 N N . HIS A 1 84 ? 5.045 -9.809 6.690 1.00 39.88 84 HIS A N 1
ATOM 670 C CA . HIS A 1 84 ? 5.693 -9.553 7.973 1.00 39.88 84 HIS A CA 1
ATOM 671 C C . HIS A 1 84 ? 7.220 -9.425 7.837 1.00 39.88 84 HIS A C 1
ATOM 673 O O . HIS A 1 84 ? 7.797 -8.504 8.408 1.00 39.88 84 HIS A O 1
ATOM 679 N N . SER A 1 85 ? 7.873 -10.257 7.012 1.00 35.38 85 SER A N 1
ATOM 680 C CA . SER A 1 85 ? 9.332 -10.187 6.817 1.00 35.38 85 SER A CA 1
ATOM 681 C C . SER A 1 85 ? 9.796 -8.936 6.055 1.00 35.38 85 SER A C 1
ATOM 683 O O . SER A 1 85 ? 10.864 -8.409 6.353 1.00 35.38 85 SER A O 1
ATOM 685 N N . LEU A 1 86 ? 9.007 -8.440 5.094 1.00 39.09 86 LEU A N 1
ATOM 686 C CA . LEU A 1 86 ? 9.340 -7.242 4.306 1.00 39.09 86 LEU A CA 1
ATOM 687 C C . LEU A 1 86 ? 9.079 -5.938 5.076 1.00 39.09 86 LEU A C 1
ATOM 689 O O . LEU A 1 86 ? 9.866 -4.999 4.979 1.00 39.09 86 LEU A O 1
ATOM 693 N N . CYS A 1 87 ? 8.017 -5.890 5.888 1.00 42.31 87 CYS A N 1
ATOM 694 C CA . CYS A 1 87 ? 7.763 -4.752 6.775 1.00 42.31 87 CYS A CA 1
ATOM 695 C C . CYS A 1 87 ? 8.812 -4.654 7.893 1.00 42.31 87 CYS A C 1
ATOM 697 O O . CYS A 1 87 ? 9.237 -3.554 8.234 1.00 42.31 87 CYS A O 1
ATOM 699 N N . PHE A 1 88 ? 9.245 -5.784 8.464 1.00 41.06 88 PHE A N 1
ATOM 700 C CA . PHE A 1 88 ? 10.117 -5.790 9.642 1.00 41.06 88 PHE A CA 1
ATOM 701 C C . PHE A 1 88 ? 11.524 -5.239 9.361 1.00 41.06 88 PHE A C 1
ATOM 703 O 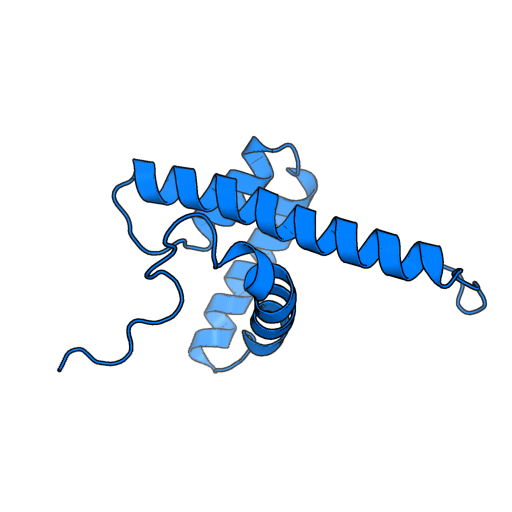O . PHE A 1 88 ? 12.025 -4.444 10.154 1.00 41.06 88 PHE A O 1
ATOM 710 N N . GLU A 1 89 ? 12.143 -5.571 8.221 1.00 36.47 89 GLU A N 1
ATOM 711 C CA . GLU A 1 89 ? 13.479 -5.042 7.899 1.00 36.47 89 GLU A CA 1
ATOM 712 C C . GLU A 1 89 ? 13.454 -3.570 7.472 1.00 36.47 89 GLU A C 1
ATOM 714 O O . GLU A 1 89 ? 14.362 -2.813 7.813 1.00 36.47 89 GLU A O 1
ATOM 719 N N . SER A 1 90 ? 12.389 -3.126 6.798 1.00 39.69 90 SER A N 1
ATOM 720 C CA . SER A 1 90 ? 12.287 -1.734 6.358 1.00 39.69 90 SER A CA 1
ATOM 721 C C . SER A 1 90 ? 11.847 -0.767 7.465 1.00 39.69 90 SER A C 1
ATOM 723 O O . SER A 1 90 ? 12.226 0.402 7.438 1.00 39.69 90 SER A O 1
ATOM 725 N N . LEU A 1 91 ? 11.061 -1.227 8.446 1.00 41.53 91 LEU A N 1
ATOM 726 C CA . LEU A 1 91 ? 10.547 -0.390 9.541 1.00 41.53 91 LEU A CA 1
ATOM 727 C C . LEU A 1 91 ? 11.432 -0.393 10.791 1.00 41.53 91 LEU A C 1
ATOM 729 O O . LEU A 1 91 ? 11.273 0.498 11.627 1.00 41.53 91 LEU A O 1
ATOM 733 N N . ALA A 1 92 ? 12.390 -1.318 10.922 1.00 40.72 92 ALA A N 1
ATOM 734 C CA . ALA A 1 92 ? 13.327 -1.329 12.049 1.00 40.72 92 ALA A CA 1
ATOM 735 C C . ALA A 1 92 ? 14.112 -0.004 12.183 1.00 40.72 92 ALA A C 1
ATOM 737 O O . ALA A 1 92 ? 14.410 0.422 13.297 1.00 40.72 92 ALA A O 1
ATOM 738 N N . GLY A 1 93 ? 14.380 0.694 11.069 1.00 35.38 93 GLY A N 1
ATOM 739 C CA . GLY A 1 93 ? 15.031 2.013 11.058 1.00 35.38 93 GLY A CA 1
ATOM 740 C C . GLY A 1 93 ? 14.101 3.210 11.319 1.00 35.38 93 GLY A C 1
ATOM 741 O O . GLY A 1 93 ? 14.552 4.239 11.823 1.00 35.38 93 GLY A O 1
ATOM 742 N N . CYS A 1 94 ? 12.801 3.092 11.033 1.00 37.97 94 CYS A N 1
ATOM 743 C CA . CYS A 1 94 ? 11.801 4.124 11.356 1.00 37.97 94 CYS A CA 1
ATOM 744 C C . CYS A 1 94 ? 11.358 4.085 12.827 1.00 37.97 94 CYS A C 1
ATOM 746 O O . CYS A 1 94 ? 10.789 5.055 13.331 1.00 37.97 94 CYS A O 1
ATOM 748 N N . PHE A 1 95 ? 11.639 2.982 13.521 1.00 37.38 95 PHE A N 1
ATOM 749 C CA . PHE A 1 95 ? 11.122 2.693 14.856 1.00 37.38 95 PHE A CA 1
ATOM 750 C C . PHE A 1 95 ? 11.643 3.625 15.969 1.00 37.38 95 PHE A C 1
ATOM 752 O O . PHE A 1 95 ? 10.994 3.746 17.007 1.00 37.38 95 PHE A O 1
ATOM 759 N N . ASP A 1 96 ? 12.770 4.319 15.766 1.00 38.00 96 ASP A N 1
ATOM 760 C CA . ASP A 1 96 ? 13.460 5.050 16.846 1.00 38.00 96 ASP A CA 1
ATOM 761 C C . ASP A 1 96 ? 13.090 6.544 16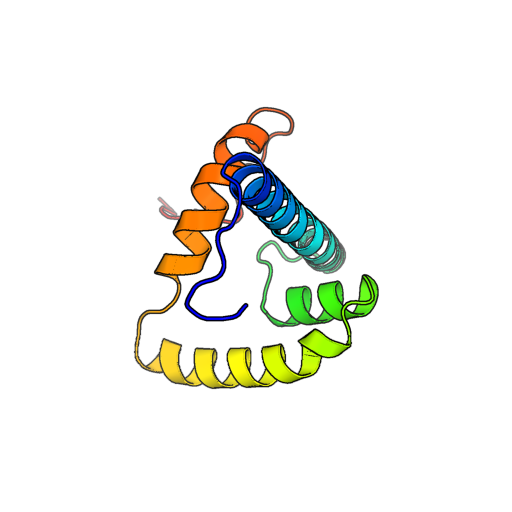.982 1.00 38.00 96 ASP A C 1
ATOM 763 O O . ASP A 1 96 ? 13.420 7.173 17.982 1.00 38.00 96 ASP A O 1
ATOM 767 N N . LYS A 1 97 ? 12.379 7.171 16.029 1.00 37.09 97 LYS A N 1
ATOM 768 C CA . LYS A 1 97 ? 12.188 8.643 16.086 1.00 37.09 97 LYS A CA 1
ATOM 769 C C . LYS A 1 97 ? 10.868 9.147 16.656 1.00 37.09 97 LYS A C 1
ATOM 771 O O . LYS A 1 97 ? 10.805 10.325 16.999 1.00 37.09 97 LYS A O 1
ATOM 776 N N . GLN A 1 98 ? 9.824 8.323 16.777 1.00 37.19 98 GLN A N 1
ATOM 777 C CA . GLN A 1 98 ? 8.499 8.824 17.189 1.00 37.19 98 GLN A CA 1
ATOM 778 C C . GLN A 1 98 ? 7.690 7.882 18.091 1.00 37.19 98 GLN A C 1
ATOM 780 O O . GLN A 1 98 ? 6.466 7.956 18.112 1.00 37.19 98 GLN A O 1
ATOM 785 N N . GLY A 1 99 ? 8.340 7.018 18.878 1.00 37.31 99 GLY A N 1
ATOM 786 C CA . GLY A 1 99 ? 7.645 6.311 19.960 1.00 37.31 99 GLY A CA 1
ATOM 787 C C . GLY A 1 99 ? 6.483 5.436 19.479 1.00 37.31 99 GLY A C 1
ATOM 788 O O . GLY A 1 99 ? 5.387 5.498 20.034 1.00 37.31 99 GLY A O 1
ATOM 789 N N . TRP A 1 100 ? 6.718 4.605 18.462 1.00 36.69 100 TRP A N 1
ATOM 790 C CA . TRP A 1 100 ? 5.734 3.650 17.944 1.00 36.69 100 TRP A CA 1
ATOM 791 C C . TRP A 1 100 ? 5.647 2.420 18.851 1.00 36.69 100 TRP A C 1
ATOM 793 O O . TRP A 1 100 ? 5.959 1.288 18.489 1.00 36.69 100 TRP A O 1
ATOM 803 N N . ARG A 1 101 ? 5.202 2.653 20.085 1.00 32.53 101 ARG A N 1
ATOM 804 C CA . ARG A 1 101 ? 4.661 1.596 20.927 1.00 32.53 101 ARG A CA 1
ATOM 805 C C . ARG A 1 101 ? 3.278 1.227 20.384 1.00 32.53 101 ARG A C 1
ATOM 807 O O . ARG A 1 101 ? 2.327 1.973 20.578 1.00 32.53 101 ARG A O 1
ATOM 814 N N . ILE A 1 102 ? 3.204 0.012 19.834 1.00 35.31 102 ILE A N 1
ATOM 815 C CA . ILE A 1 102 ? 2.004 -0.831 19.690 1.00 35.31 102 ILE A CA 1
ATOM 816 C C . ILE A 1 102 ? 1.142 -0.546 18.449 1.00 35.31 102 ILE A C 1
ATOM 818 O O . ILE A 1 102 ? 0.242 0.278 18.521 1.00 35.31 102 ILE A O 1
ATOM 822 N N . ILE A 1 103 ? 1.324 -1.354 17.389 1.00 41.06 103 ILE A N 1
ATOM 823 C CA . ILE A 1 103 ? 0.204 -2.034 16.681 1.00 41.06 103 ILE A CA 1
ATOM 824 C C . ILE A 1 103 ? 0.548 -3.501 16.318 1.00 41.06 103 ILE A C 1
ATOM 826 O O . ILE A 1 103 ? -0.368 -4.284 16.112 1.00 41.06 103 ILE A O 1
ATOM 830 N N . LEU A 1 104 ? 1.817 -3.943 16.320 1.00 40.22 104 LEU A N 1
ATOM 831 C CA . LEU A 1 104 ? 2.154 -5.335 15.944 1.00 40.22 104 LEU A CA 1
ATOM 832 C C . LEU A 1 104 ? 2.632 -6.263 17.065 1.00 40.22 104 LEU A C 1
ATOM 834 O O . LEU A 1 104 ? 3.077 -7.361 16.769 1.00 40.22 104 LEU A O 1
ATOM 838 N N . TRP A 1 105 ? 2.486 -5.900 18.341 1.00 32.50 105 TRP A N 1
ATOM 839 C CA . TRP A 1 105 ? 2.617 -6.879 19.426 1.00 32.50 105 TRP A CA 1
ATOM 840 C C . TRP A 1 105 ? 1.959 -6.359 20.709 1.00 32.50 105 TRP A C 1
ATOM 842 O O . TRP A 1 105 ? 2.457 -5.441 21.359 1.00 32.50 105 TRP A O 1
ATOM 852 N N . GLN A 1 106 ? 0.820 -6.949 21.068 1.00 30.47 106 GLN A N 1
ATOM 853 C CA . GLN A 1 106 ? 0.370 -7.033 22.453 1.00 30.47 106 GLN A CA 1
ATOM 854 C C . GLN A 1 106 ? 0.190 -8.522 22.776 1.00 30.47 106 GLN A C 1
ATOM 856 O O . GLN A 1 106 ? -0.924 -8.989 22.992 1.00 30.47 106 GLN A O 1
ATOM 861 N N . GLU A 1 107 ? 1.284 -9.288 22.781 1.00 39.16 107 GLU A N 1
ATOM 862 C CA . GLU A 1 107 ? 1.300 -10.469 23.643 1.00 39.16 107 GLU A CA 1
ATOM 863 C C . GLU A 1 107 ? 1.484 -10.003 25.089 1.00 39.16 107 GLU A C 1
ATOM 865 O O . GLU A 1 107 ? 2.291 -9.120 25.379 1.00 39.16 107 GLU A O 1
ATOM 870 N N . GLY A 1 108 ? 0.723 -10.608 25.998 1.00 34.91 108 GLY A N 1
ATOM 871 C CA . GLY A 1 108 ? 0.970 -10.483 27.431 1.00 34.91 108 GLY A CA 1
ATOM 872 C C . GLY A 1 108 ? 0.141 -9.419 28.135 1.00 34.91 108 GLY A C 1
ATOM 873 O O . GLY A 1 108 ? 0.667 -8.509 28.767 1.00 34.91 108 GLY A O 1
ATOM 874 N N . GLY A 1 109 ? -1.182 -9.579 28.121 1.00 41.09 109 GLY A N 1
ATOM 875 C CA . GLY A 1 109 ? -1.981 -9.195 29.280 1.00 41.09 109 GLY A CA 1
ATOM 876 C C . GLY A 1 109 ? -1.693 -10.147 30.444 1.00 41.09 109 GLY A C 1
ATOM 877 O O . GLY A 1 109 ? -2.463 -11.084 30.643 1.00 41.09 109 GLY A O 1
ATOM 878 N N . LYS A 1 110 ? -0.568 -9.923 31.137 1.00 34.03 110 LYS A N 1
ATOM 879 C CA . LYS A 1 110 ? -0.245 -10.176 32.556 1.00 34.03 110 LYS A CA 1
ATOM 880 C C . LYS A 1 110 ? 1.232 -9.883 32.795 1.00 34.03 110 LYS A C 1
ATOM 882 O O . LYS A 1 110 ? 2.056 -10.440 32.043 1.00 34.03 110 LYS A O 1
#

pLDDT: mean 70.34, std 23.24, range [30.47, 96.06]

Foldseek 3Di:
DPPPDDDDPVNVVVVLVVVLVVVVQLVVQLVVVCVVVVHQERDLVSSLVSCVVVPVPVVNVVSVVVVVVVVVCVVVDDDCPVVCVSNCVSCVVVCPPDPPDDDPDDDDPD

Radius of gyration: 16.47 Å; chains: 1; bounding box: 34×32×54 Å

Secondary structure (DSSP, 8-state):
--TT----HHHHHHHHHHHHHHHHHHHHHHHHHHHHTT-SS--HHHHHHHHHHTT-HHHHHHHHHHHHHHHHHHTT----HHHHHHHHHHHTTTTTTTT---SS------